Protein AF-A0A954K0A8-F1 (afdb_monomer)

Structure (mmCIF, N/CA/C/O backbone):
data_AF-A0A954K0A8-F1
#
_entry.id   AF-A0A954K0A8-F1
#
loop_
_atom_site.group_PDB
_atom_site.id
_atom_site.type_symbol
_atom_site.label_atom_id
_atom_site.label_alt_id
_atom_site.label_comp_id
_atom_site.label_asym_id
_atom_site.label_entity_id
_atom_site.label_seq_id
_atom_site.pdbx_PDB_ins_code
_atom_site.Cartn_x
_atom_site.Cartn_y
_atom_site.Cartn_z
_atom_site.occupancy
_atom_site.B_iso_or_equiv
_atom_site.auth_seq_id
_atom_site.auth_comp_id
_atom_site.auth_asym_id
_atom_site.auth_atom_id
_atom_site.pdbx_PDB_model_num
ATOM 1 N N . MET A 1 1 ? 41.346 -58.088 55.485 1.00 42.94 1 MET A N 1
ATOM 2 C CA . MET A 1 1 ? 42.625 -57.392 55.230 1.00 42.94 1 MET A CA 1
ATOM 3 C C . MET A 1 1 ? 42.471 -56.544 53.981 1.00 42.94 1 MET A C 1
ATOM 5 O O . MET A 1 1 ? 42.344 -57.070 52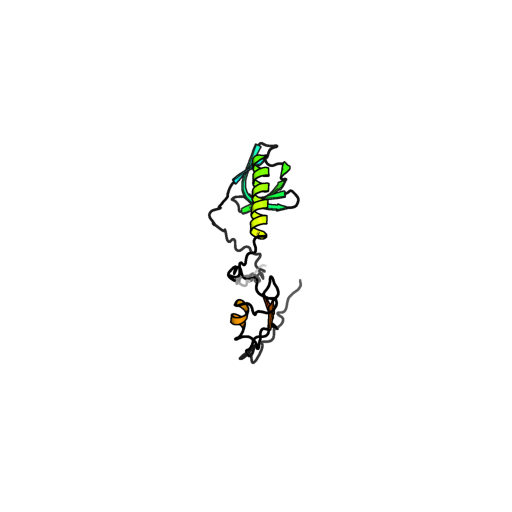.887 1.00 42.94 1 MET A O 1
ATOM 9 N N . THR A 1 2 ? 42.364 -55.242 54.200 1.00 41.59 2 THR A N 1
ATOM 10 C CA . THR A 1 2 ? 42.197 -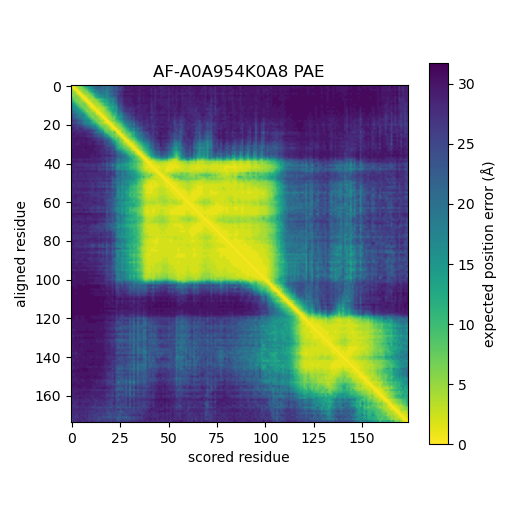54.151 53.236 1.00 41.59 2 THR A CA 1
ATOM 11 C C . THR A 1 2 ? 43.559 -53.548 52.873 1.00 41.59 2 THR A C 1
ATOM 13 O O . THR A 1 2 ? 44.434 -53.508 53.733 1.00 41.59 2 THR A O 1
ATOM 16 N N . LYS A 1 3 ? 43.719 -53.098 51.616 1.00 39.78 3 LYS A N 1
ATOM 17 C CA . LYS A 1 3 ? 44.686 -52.113 51.052 1.00 39.78 3 LYS A CA 1
ATOM 18 C C . LYS A 1 3 ? 44.440 -52.123 49.527 1.00 39.78 3 LYS A C 1
ATOM 20 O O . LYS A 1 3 ? 44.735 -53.120 48.888 1.00 39.78 3 LYS A O 1
ATOM 25 N N . SER A 1 4 ? 43.626 -51.243 48.940 1.00 43.53 4 SER A N 1
ATOM 26 C CA . SER A 1 4 ? 43.850 -49.822 48.609 1.00 43.53 4 SER A CA 1
ATOM 27 C C . SER A 1 4 ? 45.162 -49.551 47.867 1.00 43.53 4 SER A C 1
ATOM 29 O O . SER A 1 4 ? 46.213 -49.509 48.500 1.00 43.53 4 SER A O 1
ATOM 31 N N . ILE A 1 5 ? 45.071 -49.304 46.552 1.00 47.34 5 ILE A N 1
ATOM 32 C CA . ILE A 1 5 ? 45.948 -48.372 45.826 1.00 47.34 5 ILE A CA 1
ATOM 33 C C . ILE A 1 5 ? 45.067 -47.566 44.866 1.00 47.34 5 ILE A C 1
ATOM 35 O O . ILE A 1 5 ? 44.503 -48.091 43.909 1.00 47.34 5 ILE A O 1
ATOM 39 N N . ALA A 1 6 ? 44.943 -46.280 45.178 1.00 43.34 6 ALA A N 1
ATOM 40 C CA . ALA A 1 6 ? 44.318 -45.256 44.362 1.00 43.34 6 ALA A CA 1
ATOM 41 C C . ALA A 1 6 ? 45.138 -44.968 43.091 1.00 43.34 6 ALA A C 1
ATOM 43 O O 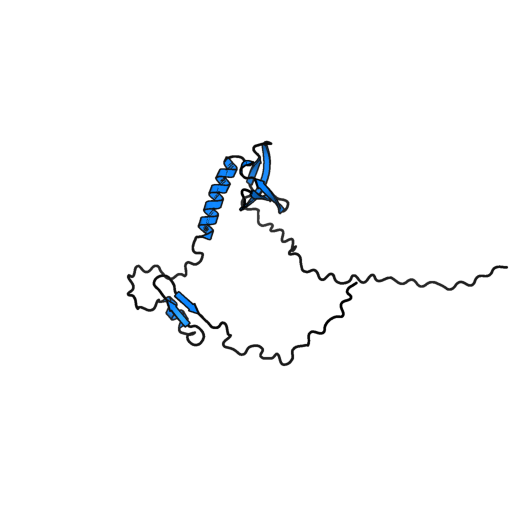. ALA A 1 6 ? 46.369 -44.981 43.126 1.00 43.34 6 ALA A O 1
ATOM 44 N N . ARG A 1 7 ? 44.461 -44.613 41.993 1.00 44.72 7 ARG A N 1
ATOM 45 C CA . ARG A 1 7 ? 45.058 -43.868 40.874 1.00 44.72 7 ARG A CA 1
ATOM 46 C C . ARG A 1 7 ? 44.190 -42.656 40.526 1.00 44.72 7 ARG A C 1
ATOM 48 O O . ARG A 1 7 ? 43.173 -42.759 39.857 1.00 44.72 7 ARG A O 1
ATOM 55 N N . THR A 1 8 ? 44.609 -41.545 41.118 1.00 40.03 8 THR A N 1
ATOM 56 C CA . THR A 1 8 ? 44.707 -40.166 40.622 1.00 40.03 8 THR A CA 1
ATOM 57 C C . THR A 1 8 ? 43.925 -39.763 39.362 1.00 40.03 8 THR A C 1
ATOM 59 O O . THR A 1 8 ? 44.276 -40.133 38.247 1.00 40.03 8 THR A O 1
ATOM 62 N N . LEU A 1 9 ? 42.918 -38.916 39.610 1.00 45.78 9 LEU A N 1
ATOM 63 C CA . LEU A 1 9 ? 42.596 -37.622 38.980 1.00 45.78 9 LEU A CA 1
ATOM 64 C C . LEU A 1 9 ? 43.276 -37.231 37.650 1.00 45.78 9 LEU A C 1
ATOM 66 O O . LEU A 1 9 ? 44.473 -36.960 37.622 1.00 45.78 9 LEU A O 1
ATOM 70 N N . LEU A 1 10 ? 42.441 -36.960 36.640 1.00 34.47 10 LEU A N 1
ATOM 71 C CA . LEU A 1 10 ? 42.465 -35.721 35.843 1.00 34.47 10 LEU A CA 1
ATOM 72 C C . LEU A 1 10 ? 41.079 -35.574 35.180 1.00 34.47 10 LEU A C 1
ATOM 74 O O . LEU A 1 10 ? 40.719 -36.335 34.292 1.00 34.47 10 LEU A O 1
ATOM 78 N N . LEU A 1 11 ? 40.151 -34.833 35.789 1.00 42.09 11 LEU A N 1
ATOM 79 C CA . LEU A 1 11 ? 39.733 -33.499 35.340 1.00 42.09 11 LEU A CA 1
ATOM 80 C C . LEU A 1 11 ? 39.989 -33.245 33.846 1.00 42.09 11 LEU A C 1
ATOM 82 O O . LEU A 1 11 ? 41.117 -32.974 33.461 1.00 42.09 11 LEU A O 1
ATOM 86 N N . THR A 1 12 ? 38.954 -33.293 33.013 1.00 37.28 12 THR A N 1
ATOM 87 C CA . THR A 1 12 ? 38.802 -32.420 31.832 1.00 37.28 12 THR A CA 1
ATOM 88 C C . THR A 1 12 ? 37.424 -32.687 31.235 1.00 37.28 12 THR A C 1
ATOM 90 O O . THR A 1 12 ? 37.120 -33.765 30.745 1.00 37.28 12 THR A O 1
ATOM 93 N N . PHE A 1 13 ? 36.477 -31.812 31.559 1.00 44.44 13 PHE A N 1
ATOM 94 C CA . PHE A 1 13 ? 36.033 -30.776 30.628 1.00 44.44 13 PHE A CA 1
ATOM 95 C C . PHE A 1 13 ? 35.282 -31.418 29.455 1.00 44.44 13 PHE A C 1
ATOM 97 O O . PHE A 1 13 ? 35.793 -31.542 28.345 1.00 44.44 13 PHE A O 1
ATOM 104 N N . VAL A 1 14 ? 34.041 -31.842 29.727 1.00 40.50 14 VAL A N 1
ATOM 105 C CA . VAL A 1 14 ? 33.043 -32.012 28.669 1.00 40.50 14 VAL A CA 1
ATOM 106 C C . VAL A 1 14 ? 32.829 -30.616 28.099 1.00 40.50 14 VAL A C 1
ATOM 108 O O . VAL A 1 14 ? 32.034 -29.830 28.612 1.00 40.50 14 VAL A O 1
ATOM 111 N N . ILE A 1 15 ? 33.616 -30.280 27.076 1.00 43.50 15 ILE A N 1
ATOM 112 C CA . ILE A 1 15 ? 33.293 -29.206 26.149 1.00 43.50 15 ILE A CA 1
ATOM 113 C C . ILE A 1 15 ? 32.037 -29.701 25.457 1.00 43.50 15 ILE A C 1
ATOM 115 O O . ILE A 1 15 ? 32.093 -30.457 24.490 1.00 43.50 15 ILE A O 1
ATOM 119 N N . LEU A 1 16 ? 30.894 -29.316 26.018 1.00 37.69 16 LEU A N 1
ATOM 120 C CA . LEU A 1 16 ? 29.640 -29.277 25.301 1.00 37.69 16 L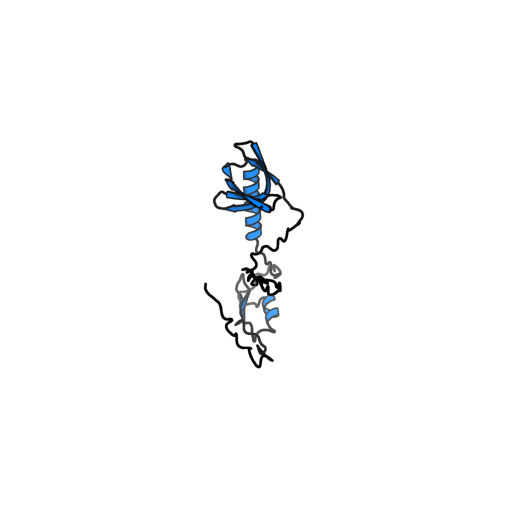EU A CA 1
ATOM 121 C C . LEU A 1 16 ? 29.866 -28.233 24.201 1.00 37.69 16 LEU A C 1
ATOM 123 O O . LEU A 1 16 ? 29.655 -27.038 24.405 1.00 37.69 16 LEU A O 1
ATOM 127 N N . SER A 1 17 ? 30.453 -28.663 23.081 1.00 37.56 17 SER A N 1
ATOM 128 C CA . SER A 1 17 ? 30.586 -27.825 21.904 1.00 37.56 17 SER A CA 1
ATOM 129 C C . SER A 1 17 ? 29.170 -27.590 21.412 1.00 37.56 17 SER A C 1
ATOM 131 O O . SER A 1 17 ? 28.520 -28.454 20.821 1.00 37.56 17 SER A O 1
ATOM 133 N N . VAL A 1 18 ? 28.680 -26.410 21.783 1.00 51.38 18 VAL A N 1
ATOM 134 C CA . VAL A 1 18 ? 27.490 -25.774 21.247 1.00 51.38 18 VAL A CA 1
ATOM 135 C C . VAL A 1 18 ? 27.579 -25.946 19.740 1.00 51.38 18 VAL A C 1
ATOM 137 O O . VAL A 1 18 ? 28.438 -25.352 19.086 1.00 51.38 18 VAL A O 1
ATOM 140 N N . GLN A 1 19 ? 26.764 -26.850 19.204 1.00 51.12 19 GLN A N 1
ATOM 141 C CA . GLN A 1 19 ? 26.600 -26.943 17.766 1.00 51.12 19 GLN A CA 1
ATOM 142 C C . GLN A 1 19 ? 26.121 -25.558 17.324 1.00 51.12 19 GLN A C 1
ATOM 144 O O . GLN A 1 19 ? 25.235 -25.005 17.987 1.00 51.12 19 GLN A O 1
ATOM 149 N N . PRO A 1 20 ? 26.713 -24.951 16.283 1.00 48.47 20 PRO A N 1
ATOM 150 C CA . PRO A 1 20 ? 26.215 -23.687 15.789 1.00 48.47 20 PRO A CA 1
ATOM 151 C C . PRO A 1 20 ? 24.780 -23.951 15.350 1.00 48.47 20 PRO A C 1
ATOM 153 O O . PRO A 1 20 ? 24.535 -24.683 14.392 1.00 48.47 20 PRO A O 1
ATOM 156 N N . PHE A 1 21 ? 23.826 -23.398 16.095 1.00 51.50 21 PHE A N 1
ATOM 157 C CA . PHE A 1 21 ? 22.483 -23.223 15.590 1.00 51.50 21 PHE A CA 1
ATOM 158 C C . PHE A 1 21 ? 22.656 -22.524 14.247 1.00 51.50 21 PHE A C 1
ATOM 160 O O . PHE A 1 21 ? 23.151 -21.397 14.188 1.00 51.50 21 PHE A O 1
ATOM 167 N N . THR A 1 22 ? 22.297 -23.193 13.157 1.00 44.12 22 THR A N 1
ATOM 168 C CA . THR A 1 22 ? 21.946 -22.471 11.945 1.00 44.12 22 THR A CA 1
ATOM 169 C C . THR A 1 22 ? 20.675 -21.719 12.293 1.00 44.12 22 THR A C 1
ATOM 171 O O . THR A 1 22 ? 19.565 -22.222 12.137 1.00 44.12 22 THR A O 1
ATOM 174 N N . ILE A 1 23 ? 20.862 -20.531 12.856 1.00 48.75 23 ILE A N 1
ATOM 175 C CA . ILE A 1 23 ? 19.869 -19.482 12.867 1.00 48.75 23 ILE A CA 1
ATOM 176 C C . ILE A 1 23 ? 19.648 -19.196 11.380 1.00 48.75 23 ILE A C 1
ATOM 178 O O . ILE A 1 23 ? 20.415 -18.480 10.741 1.00 48.75 23 ILE A O 1
ATOM 182 N N . ALA A 1 24 ? 18.601 -19.788 10.798 1.00 43.59 24 ALA A N 1
ATOM 183 C CA . ALA A 1 24 ? 17.794 -18.956 9.926 1.00 43.59 24 ALA A CA 1
ATOM 184 C C . ALA A 1 24 ? 17.481 -17.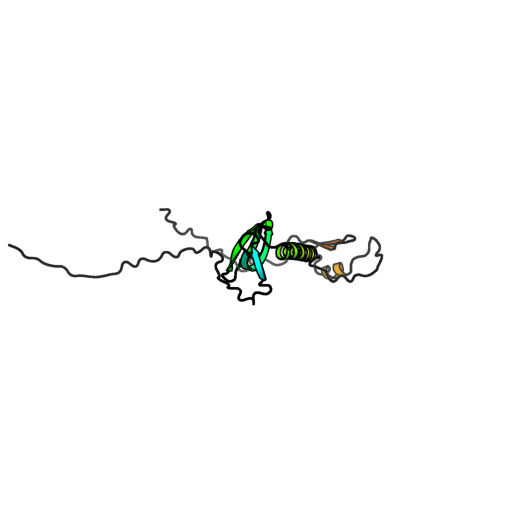757 10.811 1.00 43.59 24 ALA A C 1
ATOM 186 O O . ALA A 1 24 ? 16.893 -17.957 11.875 1.00 43.59 24 ALA A O 1
ATOM 187 N N . HIS A 1 25 ? 18.023 -16.582 10.487 1.00 34.91 25 HIS A N 1
ATOM 188 C CA . HIS A 1 25 ? 17.628 -15.384 11.204 1.00 34.91 25 HIS A CA 1
ATOM 189 C C . HIS A 1 25 ? 16.117 -15.331 11.028 1.00 34.91 25 HIS A C 1
ATOM 191 O O . HIS A 1 25 ? 15.620 -15.015 9.948 1.00 34.91 25 HIS A O 1
ATOM 197 N N . ASP A 1 26 ? 15.388 -15.714 12.080 1.00 51.47 26 ASP A N 1
ATOM 198 C CA . ASP A 1 26 ? 14.104 -15.099 12.309 1.00 51.47 26 ASP A CA 1
ATOM 199 C C . ASP A 1 26 ? 14.411 -13.610 12.211 1.00 51.47 26 ASP A C 1
ATOM 201 O O . ASP A 1 26 ? 15.456 -13.166 12.704 1.00 51.47 26 ASP A O 1
ATOM 205 N N . GLY A 1 27 ? 13.600 -12.863 11.477 1.00 44.19 27 GLY A N 1
ATOM 206 C CA . GLY A 1 27 ? 13.815 -11.438 11.241 1.00 44.19 27 GLY A CA 1
ATOM 207 C C . GLY A 1 27 ? 13.679 -10.601 12.516 1.00 44.19 27 GLY A C 1
ATOM 208 O O . GLY A 1 27 ? 13.147 -9.506 12.454 1.00 44.19 27 GLY A O 1
ATOM 209 N N . VAL A 1 28 ? 14.121 -11.113 13.662 1.00 47.84 28 VAL A N 1
ATOM 210 C CA . VAL A 1 28 ? 14.456 -10.416 14.892 1.00 47.84 28 VAL A CA 1
ATOM 211 C C . VAL A 1 28 ? 15.889 -9.903 14.742 1.00 47.84 28 VAL A C 1
ATOM 213 O O . VAL A 1 28 ? 16.791 -10.213 15.515 1.00 47.84 28 VAL A O 1
ATOM 216 N N . ASP A 1 29 ? 16.107 -9.063 13.737 1.00 45.38 29 ASP A N 1
ATOM 217 C CA . ASP A 1 29 ? 16.683 -7.808 14.167 1.00 45.38 29 ASP A CA 1
ATOM 218 C C . ASP A 1 29 ? 15.530 -7.122 14.897 1.00 45.38 29 ASP A C 1
ATOM 220 O O . ASP A 1 29 ? 14.561 -6.686 14.269 1.00 45.38 29 ASP A O 1
ATOM 224 N N . ASP A 1 30 ? 15.617 -7.042 16.225 1.00 47.81 30 ASP A N 1
ATOM 225 C CA . ASP A 1 30 ? 14.934 -6.004 16.988 1.00 47.81 30 ASP A CA 1
ATOM 226 C C . ASP A 1 30 ? 15.524 -4.655 16.535 1.00 47.81 30 ASP A C 1
ATOM 228 O O . ASP A 1 30 ? 16.174 -3.926 17.286 1.00 47.81 30 ASP A O 1
ATOM 232 N N . HIS A 1 31 ? 15.295 -4.288 15.270 1.00 52.12 31 HIS A N 1
ATOM 233 C CA . HIS A 1 31 ? 15.181 -2.901 14.881 1.00 52.12 31 HIS A CA 1
ATOM 234 C C . HIS A 1 31 ? 13.927 -2.429 15.607 1.00 52.12 31 HIS A C 1
ATOM 236 O O . HIS A 1 31 ? 12.835 -2.350 15.042 1.00 52.12 31 HIS A O 1
ATOM 242 N N . PHE A 1 32 ? 14.084 -2.121 16.898 1.00 43.00 32 PHE A N 1
ATOM 243 C CA . PHE A 1 32 ? 13.282 -1.101 17.533 1.00 43.00 32 PHE A CA 1
ATOM 244 C C . PHE A 1 32 ? 13.458 0.114 16.642 1.00 43.00 32 PHE A C 1
ATOM 246 O O . PHE A 1 32 ? 14.413 0.880 16.761 1.00 43.00 32 PHE A O 1
ATOM 253 N N . HIS A 1 33 ? 12.536 0.268 15.699 1.00 46.53 33 HIS A N 1
ATOM 254 C CA . HIS A 1 33 ? 12.284 1.541 15.090 1.00 46.53 33 HIS A CA 1
ATOM 255 C C . HIS A 1 33 ? 11.796 2.424 16.236 1.00 46.53 33 HIS A C 1
ATOM 257 O O . HIS A 1 33 ? 10.601 2.627 16.422 1.00 46.53 33 HIS A O 1
ATOM 263 N N . THR A 1 34 ? 12.731 3.024 16.969 1.00 43.03 34 THR A N 1
ATOM 264 C CA . THR A 1 34 ? 12.548 4.331 17.592 1.00 43.03 34 THR A CA 1
ATOM 265 C C . THR A 1 34 ? 12.461 5.383 16.485 1.00 43.03 34 THR A C 1
ATOM 267 O O . THR A 1 34 ? 13.044 6.460 16.553 1.00 43.03 34 THR A O 1
ATOM 270 N N . SER A 1 35 ? 11.690 5.100 15.429 1.00 46.72 35 SER A N 1
ATOM 271 C CA . SER A 1 35 ? 10.997 6.168 14.747 1.00 46.72 35 SER A CA 1
ATOM 272 C C . SER A 1 35 ? 10.165 6.833 15.841 1.00 46.72 35 SER A C 1
ATOM 274 O O . SER A 1 35 ? 9.440 6.117 16.540 1.00 46.72 35 SER A O 1
ATOM 276 N N . PRO A 1 36 ? 10.275 8.157 16.057 1.00 47.97 36 PRO A N 1
ATOM 277 C CA . PRO A 1 36 ? 9.301 8.838 16.894 1.00 47.97 36 PRO A CA 1
ATOM 278 C C . PRO A 1 36 ? 7.949 8.406 16.346 1.00 47.97 36 PRO A C 1
ATOM 280 O O . PRO A 1 36 ? 7.740 8.509 15.135 1.00 47.97 36 PRO A O 1
ATOM 283 N N . VAL A 1 37 ? 7.133 7.771 17.191 1.00 54.28 37 VAL A N 1
ATOM 284 C CA . VAL A 1 37 ? 5.913 7.081 16.777 1.00 54.28 37 VAL A CA 1
ATOM 285 C C . VAL A 1 37 ? 4.940 8.151 16.296 1.00 54.28 37 VAL A C 1
ATOM 287 O O . VAL A 1 37 ? 4.101 8.661 17.034 1.00 54.28 37 VAL A O 1
ATOM 290 N N . ALA A 1 38 ? 5.131 8.596 15.060 1.00 57.53 38 ALA A N 1
ATOM 291 C CA . ALA A 1 38 ? 4.286 9.572 14.430 1.00 57.53 38 ALA A CA 1
ATOM 292 C C . ALA A 1 38 ? 2.925 8.889 14.330 1.00 57.53 38 ALA A C 1
ATOM 294 O O . ALA A 1 38 ? 2.804 7.826 13.714 1.00 57.53 38 ALA A O 1
ATOM 295 N N . ASN A 1 39 ? 1.919 9.503 14.954 1.00 74.38 39 ASN A N 1
ATOM 296 C CA . ASN A 1 39 ? 0.525 9.054 14.984 1.00 74.38 39 ASN A CA 1
ATOM 297 C C . ASN A 1 39 ? 0.174 7.993 16.054 1.00 74.38 39 ASN A C 1
ATOM 299 O O . ASN A 1 39 ? -0.646 7.108 15.793 1.00 74.38 39 ASN A O 1
ATOM 303 N N . VAL A 1 40 ? 0.742 8.064 17.267 1.00 85.94 40 VAL A N 1
ATOM 304 C CA . VAL A 1 40 ? 0.121 7.402 18.439 1.00 85.94 40 VAL A CA 1
ATOM 305 C C . VAL A 1 40 ? -1.236 8.049 18.726 1.00 85.94 40 VAL A C 1
ATOM 307 O O . VAL A 1 40 ? -1.348 9.272 18.791 1.00 85.94 40 VAL A O 1
ATOM 310 N N . ARG A 1 41 ? -2.267 7.218 18.894 1.00 91.06 41 ARG A N 1
ATOM 311 C CA . ARG A 1 41 ? -3.638 7.600 19.251 1.00 91.06 41 ARG A CA 1
ATOM 312 C C . ARG A 1 41 ? -4.093 6.797 20.469 1.00 91.06 41 ARG A C 1
ATOM 314 O O . ARG A 1 41 ? -3.705 5.643 20.644 1.00 91.06 41 ARG A O 1
ATOM 321 N N . THR A 1 42 ? -4.987 7.392 21.250 1.00 94.12 42 THR A N 1
ATOM 322 C CA . THR A 1 42 ? -5.799 6.681 22.240 1.00 94.12 42 THR A CA 1
ATOM 323 C C . THR A 1 42 ? -7.092 6.197 21.591 1.00 94.12 42 THR A C 1
ATOM 325 O O . THR A 1 42 ? -7.869 7.001 21.085 1.00 94.12 42 THR A O 1
ATOM 328 N N . TRP A 1 43 ? -7.302 4.887 21.605 1.00 93.88 43 TRP A N 1
ATOM 329 C CA . TRP A 1 43 ? -8.464 4.186 21.068 1.00 93.88 43 TRP A CA 1
ATOM 330 C C . TRP A 1 43 ? -9.393 3.797 22.212 1.00 93.88 43 TRP A C 1
ATOM 332 O O . TRP A 1 43 ? -8.916 3.273 23.218 1.00 93.88 43 TRP A O 1
ATOM 342 N N . THR A 1 44 ? -10.698 3.996 22.072 1.00 95.38 44 THR A N 1
ATOM 343 C CA . THR A 1 44 ? -11.670 3.712 23.137 1.00 95.38 44 THR A CA 1
ATOM 344 C C . THR A 1 44 ? -12.520 2.494 22.801 1.00 95.38 44 THR A C 1
ATOM 346 O O . THR A 1 44 ? -13.125 2.427 21.734 1.00 95.38 44 THR A O 1
ATOM 349 N N . ILE A 1 45 ? -12.602 1.539 23.731 1.00 94.75 45 ILE A N 1
ATOM 350 C CA . ILE A 1 45 ? -13.484 0.373 23.634 1.00 94.75 45 ILE A CA 1
ATOM 351 C C . ILE A 1 45 ? -14.859 0.724 24.210 1.00 94.75 45 ILE A C 1
ATOM 353 O O . ILE A 1 45 ? -14.984 0.972 25.407 1.00 94.75 45 ILE A O 1
ATOM 357 N N . THR A 1 46 ? -15.900 0.701 23.381 1.00 89.12 46 THR A N 1
ATOM 358 C CA . THR A 1 46 ? -17.255 1.170 23.721 1.00 89.12 46 THR A CA 1
ATOM 359 C C . THR A 1 46 ? -17.899 0.389 24.868 1.00 89.12 46 THR A C 1
ATOM 361 O O . THR A 1 46 ? -18.582 0.969 25.704 1.00 89.12 46 THR A O 1
ATOM 364 N N . GLU A 1 47 ? -17.667 -0.925 24.938 1.00 84.12 47 GLU A N 1
ATOM 365 C CA . GLU A 1 47 ? -18.299 -1.797 25.942 1.00 84.12 47 GLU A CA 1
ATOM 366 C C . GLU A 1 47 ? -17.754 -1.583 27.357 1.00 84.12 47 GLU A C 1
ATOM 368 O O . GLU A 1 47 ? -18.500 -1.676 28.327 1.00 84.12 47 GLU A O 1
ATOM 373 N N . SER A 1 48 ? -16.448 -1.340 27.486 1.00 87.69 48 SER A N 1
ATOM 374 C CA . SER A 1 48 ? -15.774 -1.262 28.787 1.00 87.69 48 SER A CA 1
ATOM 375 C C . SER A 1 48 ? -15.301 0.142 29.153 1.00 87.69 48 SER A C 1
ATOM 377 O O . SER A 1 48 ? -14.864 0.354 30.281 1.00 87.69 48 SER A O 1
ATOM 379 N N . GLY A 1 49 ? -15.304 1.082 28.205 1.00 86.62 49 GLY A N 1
ATOM 380 C CA . GLY A 1 49 ? -14.640 2.380 28.335 1.00 86.62 49 GLY A CA 1
ATOM 381 C C . GLY A 1 49 ? -13.110 2.289 28.400 1.00 86.62 49 GLY A C 1
ATOM 382 O O . GLY A 1 49 ? -12.446 3.311 28.561 1.00 86.62 49 GLY A O 1
ATOM 383 N N . ALA A 1 50 ? -12.533 1.086 28.284 1.00 90.56 50 ALA A N 1
ATOM 384 C CA . ALA A 1 50 ? -11.091 0.896 28.336 1.00 90.56 50 ALA A CA 1
ATOM 385 C C . ALA A 1 50 ? -10.416 1.579 27.146 1.00 90.56 50 ALA A C 1
ATOM 387 O O . ALA A 1 50 ? -10.949 1.589 26.034 1.00 90.56 50 ALA A O 1
ATOM 388 N N . THR A 1 51 ? -9.216 2.101 27.373 1.00 92.75 51 THR A N 1
ATOM 389 C CA . THR A 1 51 ? -8.419 2.739 26.333 1.00 92.75 51 THR A CA 1
ATOM 390 C C . THR A 1 51 ? -7.235 1.873 25.926 1.00 92.75 51 THR A C 1
ATOM 392 O O . THR A 1 51 ? -6.689 1.102 26.715 1.00 92.75 51 THR A O 1
ATOM 395 N N . ILE A 1 52 ? -6.851 1.980 24.660 1.00 92.06 52 ILE A N 1
ATOM 396 C CA . ILE A 1 52 ? -5.648 1.368 24.102 1.00 92.06 52 ILE A CA 1
ATOM 397 C C . ILE A 1 52 ? -4.832 2.502 23.507 1.00 92.06 52 ILE A C 1
ATOM 399 O O . ILE A 1 52 ? -5.351 3.265 22.703 1.00 92.06 52 ILE A O 1
ATOM 403 N N . GLU A 1 53 ? -3.569 2.625 23.882 1.00 93.75 53 GLU A N 1
ATOM 404 C CA . GLU A 1 53 ? -2.655 3.576 23.256 1.00 93.75 53 GLU A CA 1
ATOM 405 C C . GLU A 1 53 ? -1.840 2.860 22.176 1.00 93.75 53 GLU A C 1
ATOM 407 O O . GLU A 1 53 ? -1.265 1.795 22.421 1.00 93.75 53 GLU A O 1
ATOM 412 N N . GLY A 1 54 ? -1.826 3.408 20.962 1.00 92.81 54 GLY A N 1
ATOM 413 C CA . GLY A 1 54 ? -1.076 2.819 19.860 1.00 92.81 54 GLY A CA 1
ATOM 414 C C . GLY A 1 54 ? -1.378 3.424 18.496 1.00 92.81 54 GLY A C 1
ATOM 415 O O . GLY A 1 54 ? -2.165 4.361 18.354 1.00 92.81 54 GLY A O 1
ATOM 416 N N . THR A 1 55 ? -0.765 2.857 17.467 1.00 93.69 55 THR A N 1
ATOM 417 C CA . THR A 1 55 ? -0.850 3.342 16.086 1.00 93.69 55 THR A CA 1
ATOM 418 C C . THR A 1 55 ? -1.628 2.367 15.209 1.00 93.69 55 THR A C 1
ATOM 420 O O . THR A 1 55 ? -1.486 1.149 15.324 1.00 93.69 55 THR A O 1
ATOM 423 N N . PHE A 1 56 ? -2.447 2.906 14.305 1.00 93.69 56 PHE A N 1
ATOM 424 C CA . PHE A 1 56 ? -3.150 2.117 13.296 1.00 93.69 56 PHE A CA 1
ATOM 425 C C . PHE A 1 56 ? -2.159 1.487 12.313 1.00 93.69 56 PHE A C 1
ATOM 427 O O . PHE A 1 56 ? -1.344 2.190 11.720 1.00 93.69 56 PHE A O 1
ATOM 434 N N . VAL A 1 57 ? -2.261 0.173 12.114 1.00 93.88 57 VAL A N 1
ATOM 435 C CA . VAL A 1 57 ? -1.442 -0.567 11.144 1.00 93.88 57 VAL A CA 1
ATOM 436 C C . VAL A 1 57 ? -2.251 -0.870 9.888 1.00 93.88 57 VAL A C 1
ATOM 438 O O . VAL A 1 57 ? -1.841 -0.537 8.781 1.00 93.88 57 VAL A O 1
ATOM 441 N N . THR A 1 58 ? -3.398 -1.530 10.050 1.00 94.06 58 THR A N 1
ATOM 442 C CA . THR A 1 58 ? -4.265 -1.938 8.939 1.00 94.06 58 THR A CA 1
ATOM 443 C C . THR A 1 58 ? -5.655 -2.329 9.438 1.00 94.06 58 THR A C 1
ATOM 445 O O . THR A 1 58 ? -5.837 -2.652 10.616 1.00 94.06 58 THR A O 1
ATOM 448 N N . MET A 1 59 ? -6.630 -2.363 8.531 1.00 94.06 59 MET A N 1
ATOM 449 C CA . MET A 1 59 ? -7.944 -2.952 8.758 1.00 94.06 59 MET A CA 1
ATOM 450 C C . MET A 1 59 ? -8.186 -4.055 7.728 1.00 94.06 59 MET A C 1
ATOM 452 O O . MET A 1 59 ? -8.193 -3.803 6.525 1.00 94.06 59 MET A O 1
ATOM 456 N N . LYS A 1 60 ? -8.424 -5.277 8.205 1.00 91.50 60 LYS A N 1
ATOM 457 C CA . LYS A 1 60 ? -8.777 -6.426 7.366 1.00 91.50 60 LYS A CA 1
ATOM 458 C C . LYS A 1 60 ? -9.767 -7.309 8.112 1.00 91.50 60 LYS A C 1
ATOM 460 O O . LYS A 1 60 ? -9.685 -7.420 9.331 1.00 91.50 60 LYS A O 1
ATOM 465 N N . ASP A 1 61 ? -10.720 -7.902 7.400 1.00 92.94 61 ASP A N 1
ATOM 466 C CA . ASP A 1 61 ? -11.703 -8.830 7.977 1.00 92.94 61 ASP A CA 1
ATOM 467 C C . ASP A 1 61 ? -12.456 -8.230 9.185 1.00 92.94 61 ASP A C 1
ATOM 469 O O . ASP A 1 61 ? -12.689 -8.896 10.193 1.00 92.94 61 ASP A O 1
ATOM 473 N N . ARG A 1 62 ? -12.795 -6.930 9.103 1.00 94.38 62 ARG A N 1
ATOM 474 C CA . ARG A 1 62 ? -13.422 -6.124 10.177 1.00 94.38 62 ARG A CA 1
ATOM 475 C C . ARG A 1 62 ? -12.596 -6.003 11.469 1.00 94.38 62 ARG A C 1
ATOM 477 O O . ARG A 1 62 ? -13.109 -5.554 12.496 1.00 94.38 62 ARG A O 1
ATOM 484 N N . ARG A 1 63 ? -11.314 -6.370 11.426 1.00 96.06 63 ARG A N 1
ATOM 485 C CA . ARG A 1 63 ? -10.363 -6.240 12.532 1.00 96.06 63 ARG A CA 1
ATOM 486 C C . ARG A 1 63 ? -9.353 -5.141 12.240 1.00 96.06 63 ARG A C 1
ATOM 488 O O . ARG A 1 63 ? -8.632 -5.170 11.242 1.00 96.06 63 ARG A O 1
ATOM 495 N N . VAL A 1 64 ? -9.295 -4.192 13.156 1.00 96.44 64 VAL A N 1
ATOM 496 C CA . VAL A 1 64 ? -8.327 -3.106 13.211 1.00 96.44 64 VAL A CA 1
ATOM 497 C C . VAL A 1 64 ? -7.102 -3.620 13.952 1.00 96.44 64 VAL A C 1
ATOM 499 O O . VAL A 1 64 ? -7.208 -4.078 15.087 1.00 96.44 64 VAL A O 1
ATOM 502 N N . HIS A 1 65 ? -5.945 -3.570 13.309 1.00 95.94 65 HIS A N 1
ATOM 503 C CA . HIS A 1 65 ? -4.675 -3.951 13.913 1.00 95.94 65 HIS A CA 1
ATOM 504 C C . HIS A 1 65 ? -4.002 -2.696 14.463 1.00 95.94 65 HIS A C 1
ATOM 506 O O . HIS A 1 65 ? -3.668 -1.787 13.700 1.00 95.94 65 HIS A O 1
ATOM 512 N N . ILE A 1 66 ? -3.823 -2.649 15.782 1.00 94.94 66 ILE A N 1
ATOM 513 C CA . ILE A 1 66 ? -3.230 -1.517 16.497 1.00 94.94 66 ILE A CA 1
ATOM 514 C C . ILE A 1 66 ? -1.885 -1.964 17.055 1.00 94.94 66 ILE A C 1
ATOM 516 O O . ILE A 1 66 ? -1.831 -2.924 17.820 1.00 94.94 66 ILE A O 1
ATOM 520 N N . ARG A 1 67 ? -0.802 -1.281 16.682 1.00 94.56 67 ARG A N 1
ATOM 521 C CA . ARG A 1 67 ? 0.518 -1.495 17.281 1.00 94.56 67 ARG A CA 1
ATOM 522 C C . ARG A 1 67 ? 0.621 -0.675 18.558 1.00 94.56 67 ARG A C 1
ATOM 524 O O . ARG A 1 67 ? 0.528 0.549 18.497 1.00 94.56 67 ARG A O 1
ATOM 531 N N . GLN A 1 68 ? 0.774 -1.345 19.689 1.00 91.56 68 GLN A N 1
ATOM 532 C CA . GLN A 1 68 ? 0.946 -0.714 20.992 1.00 91.56 68 GLN A CA 1
ATOM 533 C C . GLN A 1 68 ? 2.397 -0.240 21.184 1.00 91.56 68 GLN A C 1
ATOM 535 O O . GLN A 1 68 ? 3.275 -0.514 20.363 1.00 91.56 68 GLN A O 1
ATOM 540 N N . THR A 1 69 ? 2.651 0.505 22.261 1.00 85.00 69 THR A N 1
ATOM 541 C CA . THR A 1 69 ? 3.975 1.064 22.592 1.00 85.00 69 THR A CA 1
ATOM 542 C C . THR A 1 69 ? 5.023 0.004 22.937 1.00 85.00 69 THR A C 1
ATOM 544 O O . THR A 1 69 ? 6.213 0.254 22.778 1.00 85.00 69 THR A O 1
ATOM 547 N N . ASP A 1 70 ? 4.589 -1.186 23.350 1.00 85.88 70 ASP A N 1
ATOM 548 C CA . ASP A 1 70 ? 5.426 -2.372 23.564 1.00 85.88 70 ASP A CA 1
ATOM 549 C C . ASP A 1 70 ? 5.791 -3.108 22.257 1.00 85.88 70 ASP A C 1
ATOM 551 O O . ASP A 1 70 ? 6.496 -4.113 22.286 1.00 85.88 70 ASP A O 1
ATOM 555 N N . GLY A 1 71 ? 5.314 -2.619 21.107 1.00 83.75 71 GLY A N 1
ATOM 556 C CA . GLY A 1 71 ? 5.535 -3.216 19.791 1.00 83.75 71 GLY A CA 1
ATOM 557 C C . GLY A 1 71 ? 4.540 -4.320 19.424 1.00 83.75 71 GLY A C 1
ATOM 558 O O . GLY A 1 71 ? 4.479 -4.709 18.253 1.00 83.75 71 GLY A O 1
ATOM 559 N N . LEU A 1 72 ? 3.709 -4.786 20.362 1.00 88.56 72 LEU A N 1
ATOM 560 C CA . LEU A 1 72 ? 2.715 -5.819 20.095 1.00 88.56 72 LEU A CA 1
ATOM 561 C C . LEU A 1 72 ? 1.599 -5.278 19.201 1.00 88.56 72 LEU A C 1
ATOM 563 O O . LEU A 1 72 ? 1.111 -4.157 19.358 1.00 88.56 72 LEU A O 1
ATOM 567 N N . ILE A 1 73 ? 1.161 -6.102 18.249 1.00 92.25 73 ILE A N 1
ATOM 568 C CA . ILE A 1 73 ? 0.014 -5.792 17.397 1.00 92.25 73 ILE A CA 1
ATOM 569 C C . ILE A 1 73 ? -1.222 -6.455 17.988 1.00 92.25 73 ILE A C 1
ATOM 571 O O . ILE A 1 73 ? -1.340 -7.681 18.018 1.00 92.25 73 ILE A O 1
ATOM 575 N N . ARG A 1 74 ? -2.179 -5.632 18.409 1.00 93.12 74 ARG A N 1
ATOM 576 C CA . ARG A 1 74 ? -3.449 -6.076 18.967 1.00 93.12 74 ARG A CA 1
ATOM 577 C C . ARG A 1 74 ? -4.574 -5.937 17.937 1.00 93.12 74 ARG A C 1
ATOM 579 O O . ARG A 1 74 ? -4.869 -4.817 17.513 1.00 93.12 74 ARG A O 1
ATOM 586 N N . PRO A 1 75 ? -5.236 -7.038 17.541 1.00 95.19 75 PRO A N 1
ATOM 587 C CA . PRO A 1 75 ? -6.431 -6.972 16.713 1.00 95.19 75 PRO A CA 1
ATOM 588 C C . PRO A 1 75 ? -7.659 -6.609 17.561 1.00 95.19 75 PRO A C 1
ATOM 590 O O . PRO A 1 75 ? -7.932 -7.231 18.589 1.00 95.19 75 PRO A O 1
ATOM 593 N N .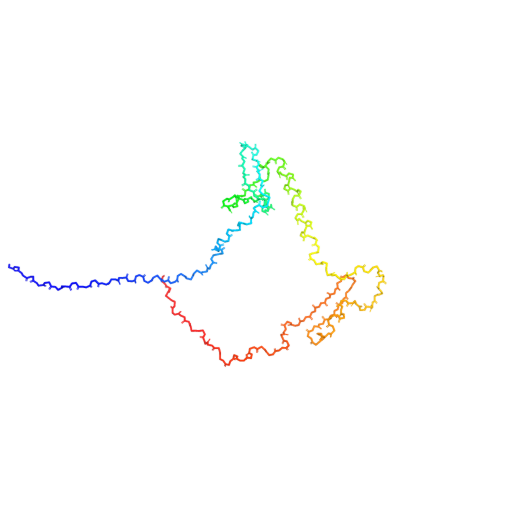 VAL A 1 76 ? -8.433 -5.628 17.105 1.00 94.81 76 VAL A N 1
ATOM 594 C CA . VAL A 1 76 ? -9.688 -5.181 17.725 1.00 94.81 76 VAL A CA 1
ATOM 595 C C . VAL A 1 76 ? -10.786 -5.171 16.666 1.00 94.81 76 VAL A C 1
ATOM 597 O O . VAL A 1 76 ? -10.576 -4.709 15.550 1.00 94.81 76 VAL A O 1
ATOM 600 N N . THR A 1 77 ? -11.966 -5.702 16.987 1.00 96.25 77 THR A N 1
ATOM 601 C CA . THR A 1 77 ? -13.110 -5.643 16.057 1.00 96.25 77 THR A CA 1
ATOM 602 C C . THR A 1 77 ? -13.604 -4.203 15.963 1.00 96.25 77 THR A C 1
ATOM 604 O O . THR A 1 77 ? -13.805 -3.579 17.003 1.00 96.25 77 THR A O 1
ATOM 607 N N . ILE A 1 78 ? -13.806 -3.683 14.748 1.00 95.12 78 ILE A N 1
ATOM 608 C CA . ILE A 1 78 ? -14.127 -2.262 14.529 1.00 95.12 78 ILE A CA 1
ATOM 609 C C . ILE A 1 78 ? -15.384 -1.798 15.282 1.00 95.12 78 ILE A C 1
ATOM 611 O O . ILE A 1 78 ? -15.377 -0.714 15.852 1.00 95.12 78 ILE A O 1
ATOM 615 N N . ASP A 1 79 ? -16.406 -2.652 15.395 1.00 95.12 79 ASP A N 1
ATOM 616 C CA . ASP A 1 79 ? -17.673 -2.330 16.077 1.00 95.12 79 ASP A CA 1
ATOM 617 C C . ASP A 1 79 ? -17.514 -2.094 17.584 1.00 95.12 79 ASP A C 1
ATOM 619 O O . ASP A 1 79 ? -18.377 -1.498 18.224 1.00 95.12 79 ASP A O 1
ATOM 623 N N . ARG A 1 80 ? -16.408 -2.574 18.167 1.00 94.62 80 ARG A N 1
ATOM 624 C CA . ARG A 1 80 ? -16.105 -2.405 19.592 1.00 94.62 80 ARG A CA 1
ATOM 625 C C . ARG A 1 80 ? -15.385 -1.096 19.884 1.00 94.62 80 ARG A C 1
ATOM 627 O O . ARG A 1 80 ? -15.197 -0.784 21.055 1.00 94.62 80 ARG A O 1
ATOM 634 N N . LEU A 1 81 ? -14.953 -0.366 18.857 1.00 95.50 81 LEU A N 1
ATOM 635 C CA . LEU A 1 81 ? -14.324 0.942 19.004 1.00 95.50 81 LEU A CA 1
ATOM 636 C C . LEU A 1 81 ? -15.380 2.046 19.066 1.00 95.50 81 LEU A C 1
ATOM 638 O O . LEU A 1 81 ? -16.469 1.901 18.508 1.00 95.50 81 LEU A O 1
ATOM 642 N N . ALA A 1 82 ? -15.049 3.160 19.713 1.00 96.00 82 ALA A N 1
ATOM 643 C CA . ALA A 1 82 ? -15.907 4.337 19.746 1.00 96.00 82 ALA A CA 1
ATOM 644 C C . ALA A 1 82 ? -16.187 4.860 18.326 1.00 96.00 82 ALA A C 1
ATOM 646 O O . ALA A 1 82 ? -15.332 4.779 17.443 1.00 96.00 82 ALA A O 1
ATOM 647 N N . GLU A 1 83 ? -17.360 5.461 18.101 1.00 95.50 83 GLU A N 1
ATOM 648 C CA . GLU A 1 83 ? -17.733 5.981 16.774 1.00 95.50 83 GLU A CA 1
ATOM 649 C C . GLU A 1 83 ? -16.708 6.973 16.204 1.00 95.50 83 GLU A C 1
ATOM 651 O O . GLU A 1 83 ? -16.473 7.001 14.997 1.00 95.50 83 GLU A O 1
ATOM 656 N N . SER A 1 84 ? -16.076 7.779 17.061 1.00 94.75 84 SER A N 1
ATOM 657 C CA . SER A 1 84 ? -15.009 8.699 16.658 1.00 94.75 84 SER A CA 1
ATOM 658 C C . SER A 1 84 ? -13.807 7.969 16.063 1.00 94.75 84 SER A C 1
ATOM 660 O O . SER A 1 84 ? -13.230 8.436 15.083 1.00 94.75 84 SER A O 1
ATOM 662 N N . ASP A 1 85 ? -13.443 6.820 16.633 1.00 95.44 85 ASP A N 1
ATOM 663 C CA . ASP A 1 85 ? -12.330 6.004 16.157 1.00 95.44 85 ASP A CA 1
ATOM 664 C C . ASP A 1 85 ? -12.700 5.270 14.868 1.00 95.44 85 ASP A C 1
ATOM 666 O O . ASP A 1 85 ? -11.893 5.223 13.943 1.00 95.44 85 ASP A O 1
ATOM 670 N N . GLN A 1 86 ? -13.935 4.769 14.762 1.00 96.00 86 GLN A N 1
ATOM 671 C CA . GLN A 1 86 ? -14.435 4.147 13.533 1.00 96.00 86 GLN A CA 1
ATOM 672 C C . GLN A 1 86 ? -14.403 5.129 12.351 1.00 96.00 86 GLN A C 1
ATOM 674 O O . GLN A 1 86 ? -13.857 4.808 11.297 1.00 96.00 86 GLN A O 1
ATOM 679 N N . ARG A 1 87 ? -14.896 6.363 12.541 1.00 95.88 87 ARG A N 1
ATOM 680 C CA . ARG A 1 87 ? -14.864 7.408 11.499 1.00 95.88 87 ARG A CA 1
ATOM 681 C C . ARG A 1 87 ? -13.440 7.766 11.085 1.00 95.88 87 ARG A C 1
ATOM 683 O O . ARG A 1 87 ? -13.176 7.936 9.896 1.00 95.88 87 ARG A O 1
ATOM 690 N N . TRP A 1 88 ? -12.527 7.849 12.052 1.00 95.06 88 TRP A N 1
ATOM 691 C CA . TRP A 1 88 ? -11.117 8.102 11.770 1.00 95.06 88 TRP A CA 1
ATOM 692 C C . TRP A 1 88 ? -10.495 6.969 10.941 1.00 95.06 88 TRP A C 1
ATOM 694 O O . TRP A 1 88 ? -9.763 7.239 9.993 1.00 95.06 88 TRP A O 1
ATOM 704 N N . ILE A 1 89 ? -10.809 5.703 11.250 1.00 95.25 89 ILE A N 1
ATOM 705 C CA . ILE A 1 89 ? -10.326 4.544 10.480 1.00 95.25 89 ILE A CA 1
ATOM 706 C C . ILE A 1 89 ? -10.844 4.588 9.044 1.00 95.25 89 ILE A C 1
ATOM 708 O O . ILE A 1 89 ? -10.075 4.325 8.118 1.00 95.25 89 ILE A O 1
ATOM 712 N N . ASP A 1 90 ? -12.114 4.933 8.840 1.00 95.00 90 ASP A N 1
ATOM 713 C CA . ASP A 1 90 ? -12.697 5.047 7.502 1.00 95.00 90 ASP A CA 1
ATOM 714 C C . ASP A 1 90 ? -12.002 6.129 6.672 1.00 95.00 90 ASP A C 1
ATOM 716 O O . ASP A 1 90 ? -11.634 5.897 5.519 1.00 95.00 90 ASP A O 1
ATOM 720 N N . GLU A 1 91 ? -11.796 7.310 7.257 1.00 94.12 91 GLU A N 1
ATOM 721 C CA . GLU A 1 91 ? -11.062 8.402 6.620 1.00 94.12 91 GLU A CA 1
ATOM 722 C C . GLU A 1 91 ? -9.629 7.982 6.285 1.00 94.12 91 GLU A C 1
ATOM 724 O O . GLU A 1 91 ? -9.205 8.083 5.131 1.00 94.12 91 GLU A O 1
ATOM 729 N N . ARG A 1 92 ? -8.919 7.404 7.257 1.00 93.44 92 ARG A N 1
ATOM 730 C CA . ARG A 1 92 ? -7.537 6.963 7.079 1.00 93.44 92 ARG A CA 1
ATOM 731 C C . ARG A 1 92 ? -7.408 5.863 6.030 1.00 93.44 92 ARG A C 1
ATOM 733 O O . ARG A 1 92 ? -6.459 5.860 5.252 1.00 93.44 92 ARG A O 1
ATOM 740 N N . THR A 1 93 ? -8.358 4.934 5.977 1.00 93.12 93 THR A N 1
ATOM 741 C CA . THR A 1 93 ? -8.370 3.854 4.981 1.00 93.12 93 THR A CA 1
ATOM 742 C C . THR A 1 93 ? -8.582 4.413 3.576 1.00 93.12 93 THR A C 1
ATOM 744 O O . THR A 1 93 ? -7.902 3.982 2.646 1.00 93.12 93 THR A O 1
ATOM 747 N N . ARG A 1 94 ? -9.468 5.408 3.411 1.00 93.06 94 ARG A N 1
ATOM 748 C CA . ARG A 1 94 ? -9.651 6.104 2.126 1.00 93.06 94 ARG A CA 1
ATOM 749 C C . ARG A 1 94 ? -8.398 6.861 1.707 1.00 93.06 94 ARG A C 1
ATOM 751 O O . ARG A 1 94 ? -8.025 6.791 0.543 1.00 93.06 94 ARG A O 1
ATOM 758 N N . GLU A 1 95 ? -7.743 7.545 2.638 1.00 90.06 95 GLU A N 1
ATOM 759 C CA . GLU A 1 95 ? -6.492 8.257 2.377 1.00 90.06 95 GLU A CA 1
ATOM 760 C C . GLU A 1 95 ? -5.386 7.294 1.925 1.00 90.06 95 GLU A C 1
ATOM 762 O O . GLU A 1 95 ? -4.762 7.510 0.890 1.00 90.06 95 GLU A O 1
ATOM 767 N N . ILE A 1 96 ? -5.189 6.185 2.646 1.00 89.38 96 ILE A N 1
ATOM 768 C CA . ILE A 1 96 ? -4.214 5.151 2.274 1.00 89.38 96 ILE A CA 1
ATOM 769 C C . ILE A 1 96 ? -4.550 4.564 0.900 1.00 89.38 96 ILE A C 1
ATOM 771 O O . ILE A 1 96 ? -3.657 4.384 0.078 1.00 89.38 96 ILE A O 1
ATOM 775 N N . ALA 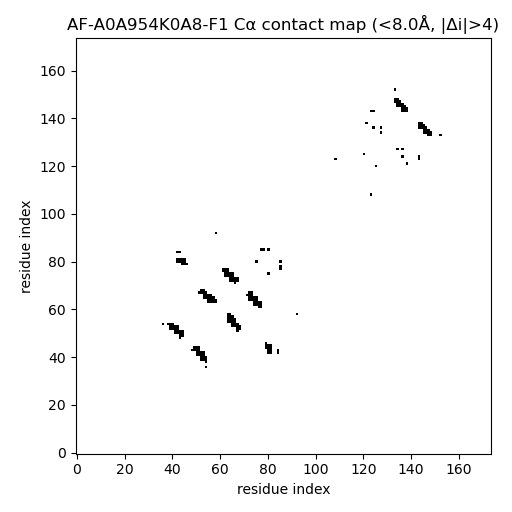A 1 97 ? -5.826 4.290 0.620 1.00 89.69 97 ALA A N 1
ATOM 776 C CA . ALA A 1 97 ? -6.250 3.811 -0.691 1.00 89.69 97 ALA A CA 1
ATOM 777 C C . ALA A 1 97 ? -5.967 4.844 -1.793 1.00 89.69 97 ALA A C 1
ATOM 779 O O . ALA A 1 97 ? -5.486 4.469 -2.860 1.00 89.69 97 ALA A O 1
ATOM 780 N N . ALA A 1 98 ? -6.206 6.133 -1.538 1.00 89.00 98 ALA A N 1
ATOM 781 C CA . ALA A 1 98 ? -5.883 7.207 -2.470 1.00 89.00 98 ALA A CA 1
ATOM 782 C C . ALA A 1 98 ? -4.373 7.276 -2.737 1.00 89.00 98 ALA A C 1
ATOM 784 O O . ALA A 1 98 ? -3.971 7.293 -3.892 1.00 89.00 98 ALA A O 1
ATOM 785 N N . ILE A 1 99 ? -3.534 7.219 -1.701 1.00 85.00 99 ILE A N 1
ATOM 786 C CA . ILE A 1 99 ? -2.068 7.212 -1.845 1.00 85.00 99 ILE A CA 1
ATOM 787 C C . ILE A 1 99 ? -1.591 5.975 -2.617 1.00 85.00 99 ILE A C 1
ATOM 789 O O . ILE A 1 99 ? -0.750 6.082 -3.501 1.00 85.00 99 ILE A O 1
ATOM 793 N N . ASN A 1 100 ? -2.153 4.800 -2.332 1.00 82.38 100 ASN A N 1
ATOM 794 C CA . ASN A 1 100 ? -1.767 3.557 -3.004 1.00 82.38 100 ASN A CA 1
ATOM 795 C C . ASN A 1 100 ? -2.258 3.473 -4.459 1.00 82.38 100 ASN A C 1
ATOM 797 O O . ASN A 1 100 ? -1.726 2.685 -5.237 1.00 82.38 100 ASN A O 1
ATOM 801 N N . THR A 1 101 ? -3.287 4.244 -4.819 1.00 84.69 101 THR A N 1
ATOM 802 C CA . THR A 1 101 ? -3.824 4.328 -6.190 1.00 84.69 101 THR A CA 1
ATOM 803 C C . THR A 1 101 ? -3.315 5.545 -6.954 1.00 84.69 101 THR A C 1
ATOM 805 O O . THR A 1 101 ? -3.467 5.601 -8.174 1.00 84.69 101 THR A O 1
ATOM 808 N N . GLN A 1 102 ? -2.670 6.499 -6.279 1.00 76.56 102 GLN A N 1
ATOM 809 C CA . GLN A 1 102 ? -1.871 7.516 -6.943 1.00 76.56 102 GLN A CA 1
ATOM 810 C C . GLN A 1 102 ? -0.754 6.806 -7.706 1.00 76.56 102 GLN A C 1
ATOM 812 O O . GLN A 1 102 ? 0.026 6.053 -7.125 1.00 76.56 102 GLN A O 1
ATOM 817 N N . SER A 1 103 ? -0.681 7.037 -9.018 1.00 67.25 103 SER A N 1
ATOM 818 C CA . SER A 1 103 ? 0.406 6.537 -9.856 1.00 67.25 103 SER A CA 1
ATOM 819 C C . SER A 1 103 ? 1.738 7.009 -9.270 1.00 67.25 103 SER A C 1
ATOM 821 O O . SER A 1 103 ? 2.135 8.156 -9.464 1.00 67.25 103 SER A O 1
ATOM 823 N N . GLY A 1 104 ? 2.424 6.121 -8.542 1.00 65.81 104 GLY A N 1
ATOM 824 C CA . GLY A 1 104 ? 3.688 6.379 -7.834 1.00 65.81 104 GLY A CA 1
ATOM 825 C C . GLY A 1 104 ? 4.878 6.691 -8.749 1.00 65.81 104 GLY A C 1
ATOM 826 O O . GLY A 1 104 ? 6.014 6.790 -8.300 1.00 65.81 104 GLY A O 1
ATOM 827 N N . TYR A 1 105 ? 4.615 6.860 -10.038 1.00 52.38 105 TYR A N 1
ATOM 828 C CA . TYR A 1 105 ? 5.531 7.328 -11.055 1.00 52.38 105 TYR A CA 1
ATOM 829 C C . TYR A 1 105 ? 4.763 8.295 -11.959 1.00 52.38 105 TYR A C 1
ATOM 831 O O . TYR A 1 105 ? 4.112 7.913 -12.927 1.00 52.38 105 TYR A O 1
ATOM 839 N N . MET A 1 106 ? 4.874 9.590 -11.681 1.00 44.00 106 MET A N 1
ATOM 840 C CA . MET A 1 106 ? 4.889 10.542 -12.782 1.00 44.00 106 MET A CA 1
ATOM 841 C C . MET A 1 106 ? 6.308 10.442 -13.339 1.00 44.00 106 MET A C 1
ATOM 843 O O . MET A 1 106 ? 7.224 11.090 -12.835 1.00 44.00 106 MET A O 1
ATOM 847 N N . LEU A 1 107 ? 6.524 9.577 -14.339 1.00 45.44 107 LEU A N 1
ATOM 848 C CA . LEU A 1 107 ? 7.628 9.835 -15.258 1.00 45.44 107 LEU A CA 1
ATOM 849 C C . LEU A 1 107 ? 7.415 11.283 -15.688 1.00 45.44 107 LEU A C 1
ATOM 851 O O . LEU A 1 107 ? 6.319 11.631 -16.129 1.00 45.44 107 LEU A O 1
ATOM 855 N N . THR A 1 108 ? 8.403 12.147 -15.496 1.00 43.91 108 THR A N 1
ATOM 856 C CA . THR A 1 108 ? 8.366 13.539 -15.947 1.00 43.91 108 THR A CA 1
ATOM 857 C C . THR A 1 108 ? 8.419 13.604 -17.478 1.00 43.91 108 THR A C 1
ATOM 859 O O . THR A 1 108 ? 9.196 14.346 -18.062 1.00 43.91 108 THR A O 1
ATOM 862 N N . ALA A 1 109 ? 7.556 12.860 -18.172 1.00 46.69 109 ALA A N 1
ATOM 863 C CA . ALA A 1 109 ? 7.008 13.316 -19.427 1.00 46.69 109 ALA A CA 1
ATOM 864 C C . ALA A 1 109 ? 6.034 14.435 -19.096 1.00 46.69 109 ALA A C 1
ATOM 866 O O . ALA A 1 109 ? 4.867 14.226 -18.770 1.00 46.69 109 ALA A O 1
ATOM 867 N N . GLN A 1 110 ? 6.591 15.639 -19.128 1.00 44.41 110 GLN A N 1
ATOM 868 C CA . GLN A 1 110 ? 5.916 16.879 -19.455 1.00 44.41 110 GLN A CA 1
ATOM 869 C C . GLN A 1 110 ? 4.528 16.619 -20.055 1.00 44.41 110 GLN A C 1
ATOM 871 O O . GLN A 1 110 ? 4.419 16.081 -21.159 1.00 44.41 110 GLN A O 1
ATOM 876 N N . ARG A 1 111 ? 3.471 17.011 -19.330 1.00 46.00 111 ARG A N 1
ATOM 877 C CA . ARG A 1 111 ? 2.116 17.131 -19.875 1.00 46.00 111 ARG A CA 1
ATOM 878 C C . ARG A 1 111 ? 2.151 18.220 -20.943 1.00 46.00 111 ARG A C 1
ATOM 880 O O . ARG A 1 111 ? 1.808 19.374 -20.702 1.00 46.00 111 ARG A O 1
ATOM 887 N N . GLY A 1 112 ? 2.651 17.860 -22.115 1.00 42.97 112 GLY A N 1
ATOM 888 C CA . GLY A 1 112 ? 2.468 18.625 -23.322 1.00 42.97 112 GLY A CA 1
ATOM 889 C C . GLY A 1 112 ? 1.002 18.498 -23.674 1.00 42.97 112 GLY A C 1
ATOM 890 O O . GLY A 1 112 ? 0.546 17.421 -24.049 1.00 42.97 112 GLY A O 1
ATOM 891 N N . ASN A 1 113 ? 0.260 19.596 -23.556 1.00 48.44 113 ASN A N 1
ATOM 892 C CA . ASN A 1 113 ? -0.905 19.789 -24.404 1.00 48.44 113 ASN A CA 1
ATOM 893 C C . ASN A 1 113 ? -0.405 19.748 -25.851 1.00 48.44 113 ASN A C 1
ATOM 895 O O . ASN A 1 113 ? -0.049 20.764 -26.437 1.00 48.44 113 ASN A O 1
ATOM 899 N N . SER A 1 114 ? -0.321 18.555 -26.408 1.00 45.28 114 SER A N 1
ATOM 900 C CA . SER A 1 114 ? -0.153 18.347 -27.827 1.00 45.28 114 SER A CA 1
ATOM 901 C C . SER A 1 114 ? -1.068 17.199 -28.171 1.00 45.28 114 SER A C 1
ATOM 903 O O . SER A 1 114 ? -0.839 16.073 -27.735 1.00 45.28 114 SER A O 1
ATOM 905 N N . SER A 1 115 ? -2.098 17.497 -28.956 1.00 49.41 115 SER A N 1
ATOM 906 C CA . SER A 1 115 ? -2.702 16.518 -29.844 1.00 49.41 115 SER A CA 1
ATOM 907 C C . SER A 1 115 ? -1.580 15.980 -30.737 1.00 49.41 115 SER A C 1
ATOM 909 O O . SER A 1 115 ? -1.302 16.532 -31.803 1.00 49.41 115 SER A O 1
ATOM 911 N N . LYS A 1 116 ? -0.823 14.997 -30.247 1.00 48.97 116 LYS A N 1
ATOM 912 C CA . LYS A 1 116 ? 0.279 14.418 -30.998 1.00 48.97 116 LYS A CA 1
ATOM 913 C C . LYS A 1 116 ? -0.304 13.341 -31.885 1.00 48.97 116 LYS A C 1
ATOM 915 O O . LYS A 1 116 ? -1.041 12.468 -31.435 1.00 48.97 116 LYS A O 1
ATOM 920 N N . SER A 1 117 ? -0.034 13.505 -33.171 1.00 47.16 117 SER A N 1
ATOM 921 C CA . SER A 1 117 ? -0.495 12.612 -34.213 1.00 47.16 117 SER A CA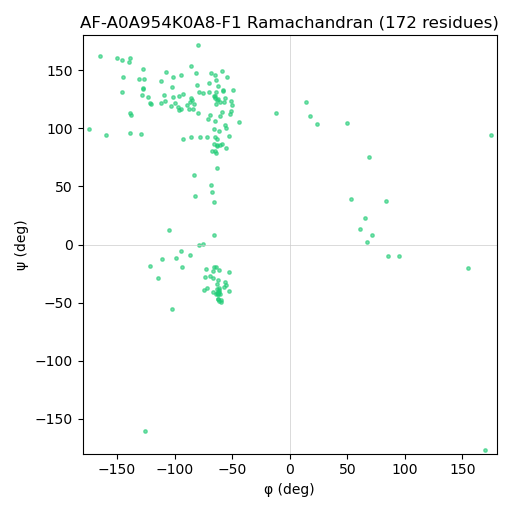 1
ATOM 922 C C . SER A 1 117 ? -0.077 11.177 -33.894 1.00 47.16 117 SER A C 1
ATOM 924 O O . SER A 1 117 ? 0.999 10.921 -33.347 1.00 47.16 117 SER A O 1
ATOM 926 N N . LYS A 1 118 ? -0.957 10.243 -34.241 1.00 49.19 118 LYS A N 1
ATOM 927 C CA . LYS A 1 118 ? -0.722 8.805 -34.207 1.00 49.19 118 LYS A CA 1
ATOM 928 C C . LYS A 1 118 ? 0.456 8.486 -35.144 1.00 49.19 118 LYS A C 1
ATOM 930 O O . LYS A 1 118 ? 0.240 8.241 -36.325 1.00 49.19 118 LYS A O 1
ATOM 935 N N . GLY A 1 119 ? 1.693 8.580 -34.651 1.00 59.78 119 GLY A N 1
ATOM 936 C CA . GLY A 1 119 ? 2.895 8.345 -35.458 1.00 59.78 119 GLY A CA 1
ATOM 937 C C . GLY A 1 119 ? 4.189 9.021 -34.996 1.00 59.78 119 GLY A C 1
ATOM 938 O O . GLY A 1 119 ? 5.256 8.543 -35.372 1.00 59.78 119 GLY A O 1
ATOM 939 N N . ASP A 1 120 ? 4.141 10.075 -34.173 1.00 75.81 120 ASP A N 1
ATOM 940 C CA . ASP A 1 120 ? 5.372 10.745 -33.721 1.00 75.81 120 ASP A CA 1
ATOM 941 C C . ASP A 1 120 ? 6.050 10.009 -32.558 1.00 75.81 120 ASP A C 1
ATOM 943 O O . ASP A 1 120 ? 5.407 9.605 -31.587 1.00 75.81 120 ASP A O 1
ATOM 947 N N . VAL A 1 121 ? 7.379 9.891 -32.634 1.00 79.94 121 VAL A N 1
ATOM 948 C CA . VAL A 1 121 ? 8.210 9.294 -31.581 1.00 79.94 121 VAL A CA 1
ATOM 949 C C . VAL A 1 121 ? 8.136 10.157 -30.303 1.00 79.94 121 VAL A C 1
ATOM 951 O O . VAL A 1 121 ? 8.349 11.376 -30.363 1.00 79.94 121 VAL A O 1
ATOM 954 N N . PRO A 1 122 ? 7.822 9.583 -29.125 1.00 87.69 122 PRO A N 1
ATOM 955 C CA . PRO A 1 122 ? 7.854 10.304 -27.859 1.00 87.69 122 PRO A CA 1
ATOM 956 C C . PRO A 1 122 ? 9.276 10.752 -27.523 1.00 87.69 122 PRO A C 1
ATOM 958 O O . PRO A 1 122 ? 10.216 9.979 -27.676 1.00 87.69 122 PRO A O 1
ATOM 961 N N . ALA A 1 123 ? 9.438 11.954 -26.963 1.00 87.06 123 ALA A N 1
ATOM 962 C CA . ALA A 1 123 ? 10.756 12.462 -26.561 1.00 87.06 123 ALA A CA 1
ATOM 963 C C . ALA A 1 123 ? 11.478 11.519 -25.575 1.00 87.06 123 ALA A C 1
ATOM 965 O O . ALA A 1 123 ? 12.692 11.370 -25.625 1.00 87.06 123 ALA A O 1
ATOM 966 N N . MET A 1 124 ? 10.726 10.810 -24.723 1.00 86.19 124 MET A N 1
ATOM 967 C CA . MET A 1 124 ? 11.281 9.792 -23.824 1.00 86.19 124 MET A CA 1
ATOM 968 C C . MET A 1 124 ? 11.941 8.617 -24.559 1.00 86.19 124 MET A C 1
ATOM 970 O O . MET A 1 124 ? 12.876 8.029 -24.025 1.00 86.19 124 MET A O 1
ATOM 974 N N . ALA A 1 125 ? 11.472 8.260 -25.760 1.00 90.56 125 ALA A N 1
ATOM 975 C CA . ALA A 1 125 ? 12.035 7.155 -26.530 1.00 90.56 125 ALA A CA 1
ATOM 976 C C . ALA A 1 125 ? 13.443 7.483 -27.058 1.00 90.56 125 ALA A C 1
ATOM 978 O O . ALA A 1 125 ? 14.265 6.579 -27.198 1.00 90.56 125 ALA A O 1
ATOM 979 N N . GLU A 1 126 ? 13.766 8.764 -27.280 1.00 89.19 126 GLU A N 1
ATOM 980 C CA . GLU A 1 126 ? 15.097 9.184 -27.739 1.00 89.19 126 GLU A CA 1
ATOM 981 C C . GLU A 1 126 ? 16.200 8.860 -26.723 1.00 89.19 126 GLU A C 1
ATOM 983 O O . GLU A 1 126 ? 17.302 8.473 -27.111 1.00 89.19 126 GLU A O 1
ATOM 988 N N . SER A 1 127 ? 15.893 8.919 -25.423 1.00 92.12 127 SER A N 1
ATOM 989 C CA . SER A 1 127 ? 16.827 8.556 -24.346 1.00 92.12 127 SER A CA 1
ATOM 990 C C . SER A 1 127 ? 17.282 7.095 -24.408 1.00 92.12 127 SER A C 1
ATOM 992 O O . SER A 1 127 ? 18.335 6.754 -23.871 1.00 92.12 127 SER A O 1
ATOM 994 N N . PHE A 1 128 ? 16.512 6.229 -25.074 1.00 91.81 128 PHE A N 1
ATOM 995 C CA . PHE A 1 128 ? 16.817 4.806 -25.217 1.00 91.81 128 PHE A CA 1
ATOM 996 C C . PHE A 1 128 ? 17.560 4.463 -26.512 1.00 91.81 128 PHE A C 1
ATOM 998 O O . PHE A 1 128 ? 18.020 3.332 -26.667 1.00 91.81 128 PHE A O 1
ATOM 1005 N N . LYS A 1 129 ? 17.756 5.437 -27.409 1.00 90.88 129 LYS A N 1
ATOM 1006 C CA . LYS A 1 129 ? 18.474 5.267 -28.680 1.00 90.88 129 LYS A CA 1
ATOM 1007 C C . LYS A 1 129 ? 19.878 4.650 -28.532 1.00 90.88 129 LYS A C 1
ATOM 1009 O O . LYS A 1 129 ? 20.237 3.786 -29.329 1.00 90.88 129 LYS A O 1
ATOM 1014 N N . PRO A 1 130 ? 20.691 4.997 -27.512 1.00 93.56 130 PRO A N 1
ATOM 1015 C CA . PRO A 1 130 ? 21.997 4.357 -27.327 1.00 93.56 130 PRO A CA 1
ATOM 1016 C C . PRO A 1 130 ? 21.925 2.850 -27.025 1.00 93.56 130 PRO A C 1
ATOM 1018 O O . PRO A 1 130 ? 22.916 2.144 -27.201 1.00 93.56 130 PRO A O 1
ATOM 1021 N N . PHE A 1 131 ? 20.768 2.349 -26.581 1.00 91.69 131 PHE A N 1
ATOM 1022 C CA . PHE A 1 131 ? 20.564 0.975 -26.121 1.00 91.69 131 PHE A CA 1
ATOM 1023 C C . PHE A 1 131 ? 19.811 0.096 -27.130 1.00 91.69 131 PHE A C 1
ATOM 1025 O O . PHE A 1 131 ? 19.429 -1.018 -26.785 1.00 91.69 131 PHE A O 1
ATOM 1032 N N . GLU A 1 132 ? 19.640 0.536 -28.382 1.00 90.19 132 GLU A N 1
ATOM 1033 C CA . GLU A 1 132 ? 18.890 -0.183 -29.435 1.00 90.19 132 GLU A CA 1
ATOM 1034 C C . GLU A 1 132 ? 19.338 -1.640 -29.662 1.00 90.19 132 GLU A C 1
ATOM 1036 O O . GLU A 1 132 ? 18.567 -2.469 -30.143 1.00 90.19 132 GLU A O 1
ATOM 1041 N N . LYS A 1 133 ? 20.585 -1.981 -29.311 1.00 90.12 133 LYS A N 1
ATOM 1042 C CA . LYS A 1 133 ? 21.113 -3.351 -29.427 1.00 90.12 133 LYS A CA 1
ATOM 1043 C C . LYS A 1 133 ? 20.569 -4.313 -28.369 1.00 90.12 133 LYS A C 1
ATOM 1045 O O . LYS A 1 133 ? 20.532 -5.516 -28.614 1.00 90.12 133 LYS A O 1
ATOM 1050 N N . VAL A 1 134 ? 20.197 -3.798 -27.199 1.00 90.00 134 VAL A N 1
ATOM 1051 C CA . VAL A 1 134 ? 19.850 -4.591 -26.004 1.00 90.00 134 VAL A CA 1
ATOM 1052 C C . VAL A 1 134 ? 18.433 -4.325 -25.507 1.00 90.00 134 VAL A C 1
ATOM 1054 O O . VAL A 1 134 ? 17.882 -5.143 -24.768 1.00 90.00 134 VAL A O 1
ATOM 1057 N N . ALA A 1 135 ? 17.840 -3.203 -25.913 1.00 91.00 135 ALA A N 1
ATOM 1058 C CA . ALA A 1 135 ? 16.504 -2.780 -25.545 1.00 91.00 135 ALA A CA 1
ATOM 1059 C C . ALA A 1 135 ? 15.683 -2.443 -26.795 1.00 91.00 135 ALA A C 1
ATOM 1061 O O . ALA A 1 135 ? 16.144 -1.727 -27.685 1.00 91.00 135 ALA A O 1
ATOM 1062 N N . LYS A 1 136 ? 14.446 -2.937 -26.845 1.00 92.06 136 LYS A N 1
ATOM 1063 C CA . LYS A 1 136 ? 13.439 -2.529 -27.827 1.00 92.06 136 LYS A CA 1
ATOM 1064 C C . LYS A 1 136 ? 12.469 -1.565 -27.163 1.00 92.06 136 LYS A C 1
ATOM 1066 O O . LYS A 1 136 ? 12.129 -1.714 -25.989 1.00 92.06 136 LYS A O 1
ATOM 1071 N N . VAL A 1 137 ? 12.019 -0.584 -27.934 1.00 92.44 137 VAL A N 1
ATOM 1072 C CA . VAL A 1 137 ? 11.134 0.475 -27.455 1.00 92.44 137 VAL A CA 1
ATOM 1073 C C . VAL A 1 137 ? 9.927 0.565 -28.374 1.00 92.44 137 VAL A C 1
ATOM 1075 O O . VAL A 1 137 ? 10.072 0.655 -29.591 1.00 92.44 137 VAL A O 1
ATOM 1078 N N . ARG A 1 138 ? 8.734 0.540 -27.786 1.00 90.38 138 ARG A N 1
ATOM 1079 C CA . ARG A 1 138 ? 7.452 0.765 -28.470 1.00 90.38 138 ARG A CA 1
ATOM 1080 C C . ARG A 1 138 ? 6.564 1.639 -27.591 1.00 90.38 138 ARG A C 1
ATOM 1082 O O . ARG A 1 138 ? 6.791 1.717 -26.389 1.00 90.38 138 ARG A O 1
ATOM 1089 N N . TRP A 1 139 ? 5.551 2.282 -28.153 1.00 91.31 139 TRP A N 1
ATOM 1090 C CA . TRP A 1 139 ? 4.652 3.155 -27.395 1.00 91.31 139 TRP A CA 1
ATOM 1091 C C . TRP A 1 139 ? 3.224 3.097 -27.931 1.00 91.31 139 TRP A C 1
ATOM 1093 O O . TRP A 1 139 ? 3.004 2.712 -29.082 1.00 91.31 139 TRP A O 1
ATOM 1103 N N . ASP A 1 140 ? 2.277 3.479 -27.083 1.00 84.94 140 ASP A N 1
ATOM 1104 C CA . ASP A 1 140 ? 0.897 3.800 -27.445 1.00 84.94 140 ASP A CA 1
ATOM 1105 C C . ASP A 1 140 ? 0.526 5.210 -26.938 1.00 84.94 140 ASP A C 1
ATOM 1107 O O . ASP A 1 140 ? 1.412 6.046 -26.744 1.00 84.94 140 ASP A O 1
ATOM 1111 N N . GLU A 1 141 ? -0.769 5.513 -26.822 1.00 82.44 141 GLU A N 1
ATOM 1112 C CA . GLU A 1 141 ? -1.260 6.834 -26.401 1.00 82.44 141 GLU A CA 1
ATOM 1113 C C . GLU A 1 141 ? -0.909 7.158 -24.940 1.00 82.44 141 GLU A C 1
ATOM 1115 O O . GLU A 1 141 ? -0.694 8.326 -24.614 1.00 82.44 141 GLU A O 1
ATOM 1120 N N . ASP A 1 142 ? -0.780 6.137 -24.090 1.00 83.25 142 ASP A N 1
ATOM 1121 C CA . ASP A 1 142 ? -0.651 6.288 -22.640 1.00 83.25 142 ASP A CA 1
ATOM 1122 C C . ASP A 1 142 ? 0.722 5.831 -22.117 1.00 83.25 142 ASP A C 1
ATOM 1124 O O . ASP A 1 142 ? 1.213 6.346 -21.108 1.00 83.25 142 ASP A O 1
ATOM 1128 N N . PHE A 1 143 ? 1.368 4.875 -22.794 1.00 84.56 143 PHE A N 1
ATOM 1129 C CA . PHE A 1 143 ? 2.533 4.163 -22.276 1.00 84.56 143 PHE A CA 1
ATOM 1130 C C . PHE A 1 143 ? 3.709 4.101 -23.255 1.00 84.56 143 PHE A C 1
ATOM 1132 O O . PHE A 1 143 ? 3.572 3.870 -24.457 1.00 84.56 143 PHE A O 1
ATOM 1139 N N . LEU A 1 144 ? 4.914 4.211 -22.687 1.00 89.88 144 LEU A N 1
ATOM 1140 C CA . LEU A 1 144 ? 6.171 3.806 -23.311 1.00 89.88 144 LEU A CA 1
ATOM 1141 C C . LEU A 1 144 ? 6.563 2.431 -22.762 1.00 89.88 144 LEU A C 1
ATOM 1143 O O . LEU A 1 144 ? 6.765 2.271 -21.559 1.00 89.88 144 LEU A O 1
ATOM 1147 N N . PHE A 1 145 ? 6.714 1.450 -23.640 1.00 90.38 145 PHE A N 1
ATOM 1148 C CA . PHE A 1 145 ? 7.177 0.114 -23.292 1.00 90.38 145 PHE A CA 1
ATOM 1149 C C . PHE A 1 145 ? 8.648 -0.024 -23.661 1.00 90.38 145 PHE A C 1
ATOM 1151 O O . PHE A 1 145 ? 9.036 0.196 -24.811 1.00 90.38 145 PHE A O 1
ATOM 1158 N N . VAL A 1 146 ? 9.448 -0.433 -22.682 1.00 93.62 146 VAL A N 1
ATOM 1159 C CA . VAL A 1 146 ? 10.874 -0.713 -22.839 1.00 93.62 146 VAL A CA 1
ATOM 1160 C C . VAL A 1 146 ? 11.096 -2.169 -22.460 1.00 93.62 146 VAL A C 1
ATOM 1162 O O . VAL A 1 146 ? 10.780 -2.573 -21.344 1.00 93.62 146 VAL A O 1
ATOM 1165 N N . GLU A 1 147 ? 11.610 -2.965 -23.392 1.00 91.69 147 GLU A N 1
ATOM 1166 C CA . GLU A 1 147 ? 11.823 -4.400 -23.197 1.00 91.69 147 GLU A CA 1
ATOM 1167 C C . GLU A 1 147 ? 13.267 -4.793 -23.512 1.00 91.69 147 GLU A C 1
ATOM 1169 O O . GLU A 1 147 ? 13.875 -4.288 -24.452 1.00 91.69 147 GLU A O 1
ATOM 1174 N N . SER A 1 148 ? 13.817 -5.717 -22.729 1.00 91.31 148 SER A N 1
ATOM 1175 C CA . SER A 1 148 ? 15.136 -6.318 -22.933 1.00 91.31 148 SER A CA 1
ATOM 1176 C C . SER A 1 148 ? 15.053 -7.812 -22.622 1.00 91.31 148 SER A C 1
ATOM 1178 O O . SER A 1 148 ? 14.183 -8.247 -21.870 1.00 91.31 148 SER A O 1
ATOM 1180 N N . ASN A 1 149 ? 15.961 -8.615 -23.175 1.00 88.31 149 ASN A N 1
ATOM 1181 C CA . ASN A 1 149 ? 16.061 -10.045 -22.865 1.00 88.31 149 ASN A CA 1
ATOM 1182 C C . ASN A 1 149 ? 16.693 -10.324 -21.484 1.00 88.31 149 ASN A C 1
ATOM 1184 O O . ASN A 1 149 ? 16.873 -11.486 -21.129 1.00 88.31 149 ASN A O 1
ATOM 1188 N N . GLY A 1 150 ? 17.058 -9.278 -20.730 1.00 86.94 150 GLY A N 1
ATOM 1189 C CA . GLY A 1 150 ? 17.629 -9.385 -19.385 1.00 86.94 150 GLY A CA 1
ATOM 1190 C C . GLY A 1 150 ? 19.060 -9.924 -19.350 1.00 86.94 150 GLY A C 1
ATOM 1191 O O . GLY A 1 150 ? 19.577 -10.198 -18.269 1.00 86.94 150 GLY A O 1
ATOM 1192 N N . MET A 1 151 ? 19.705 -10.079 -20.509 1.00 88.25 151 MET A N 1
ATOM 1193 C CA . MET A 1 151 ? 21.065 -10.598 -20.601 1.00 88.25 151 MET A CA 1
ATOM 1194 C C . MET A 1 151 ? 22.081 -9.448 -20.597 1.00 88.25 151 MET A C 1
ATOM 1196 O O . MET A 1 151 ? 21.946 -8.523 -21.399 1.00 88.25 151 MET A O 1
ATOM 1200 N N . PRO A 1 152 ? 23.116 -9.492 -19.741 1.00 85.38 152 PRO A N 1
ATOM 1201 C CA . PRO A 1 152 ? 24.158 -8.468 -19.728 1.00 85.38 152 PRO A CA 1
ATOM 1202 C C . PRO A 1 152 ? 24.938 -8.400 -21.050 1.00 85.38 152 PRO A C 1
ATOM 1204 O O . PRO A 1 152 ? 25.370 -9.429 -21.568 1.00 85.38 152 PRO A O 1
ATOM 1207 N N . ASP A 1 153 ? 25.195 -7.186 -21.555 1.00 84.44 153 ASP A N 1
ATOM 1208 C CA . ASP A 1 153 ? 26.063 -6.923 -22.725 1.00 84.44 153 ASP A CA 1
ATOM 1209 C C . ASP A 1 153 ? 27.550 -6.879 -22.333 1.00 84.44 153 ASP A C 1
ATOM 1211 O O . ASP A 1 153 ? 28.337 -6.014 -22.712 1.00 84.44 153 ASP A O 1
ATOM 1215 N N . HIS A 1 154 ? 27.930 -7.807 -21.466 1.00 85.94 154 HIS A N 1
ATOM 1216 C CA . HIS A 1 154 ? 29.306 -8.085 -21.114 1.00 85.94 154 HIS A CA 1
ATOM 1217 C C . HIS A 1 154 ? 29.419 -9.556 -20.741 1.00 85.94 154 HIS A C 1
ATOM 1219 O O . HIS A 1 154 ? 28.444 -10.233 -20.411 1.00 85.94 154 HIS A O 1
ATOM 1225 N N . LYS A 1 155 ? 30.644 -10.076 -20.776 1.00 86.31 155 LYS A N 1
ATOM 1226 C CA . LYS A 1 155 ? 30.887 -11.456 -20.370 1.00 86.31 155 LYS A CA 1
ATOM 1227 C C . LYS A 1 155 ? 30.526 -11.616 -18.894 1.00 86.31 155 LYS A C 1
ATOM 1229 O O . LYS A 1 155 ? 31.041 -10.893 -18.041 1.00 86.31 155 LYS A O 1
ATOM 1234 N N . MET A 1 156 ? 29.650 -12.570 -18.611 1.00 85.12 156 MET A N 1
ATOM 1235 C CA . MET A 1 156 ? 29.376 -13.018 -17.252 1.00 85.12 156 MET A CA 1
ATOM 1236 C C . MET A 1 156 ? 30.449 -14.017 -16.825 1.00 85.12 156 MET A C 1
ATOM 1238 O O . MET A 1 156 ? 30.972 -14.766 -17.650 1.00 85.12 156 MET A O 1
ATOM 1242 N N . MET A 1 157 ? 30.770 -14.028 -15.531 1.00 83.31 157 MET A N 1
ATOM 1243 C CA . MET A 1 157 ? 31.670 -15.014 -14.918 1.00 83.31 157 MET A CA 1
ATOM 1244 C C . MET A 1 157 ? 33.136 -14.962 -15.400 1.00 83.31 157 MET A C 1
ATOM 1246 O O . MET A 1 157 ? 33.861 -15.948 -15.275 1.00 83.31 157 MET A O 1
ATOM 1250 N N . VAL A 1 158 ? 33.613 -13.822 -15.927 1.00 84.06 158 VAL A N 1
ATOM 1251 C CA . VAL A 1 158 ? 35.039 -13.650 -16.275 1.00 84.06 158 VAL A CA 1
ATOM 1252 C C . VAL A 1 158 ? 35.891 -13.745 -15.010 1.00 84.06 158 VAL A C 1
ATOM 1254 O O . VAL A 1 158 ? 35.681 -12.996 -14.063 1.00 84.06 158 VAL A O 1
ATOM 1257 N N . GLY A 1 159 ? 36.865 -14.657 -15.009 1.00 84.94 159 GLY A N 1
ATOM 1258 C CA . GLY A 1 159 ? 37.766 -14.885 -13.873 1.00 84.94 159 GLY A CA 1
ATOM 1259 C C . GLY A 1 159 ? 37.331 -16.008 -12.929 1.00 84.94 159 GLY A C 1
ATOM 1260 O O . GLY A 1 159 ? 38.137 -16.444 -12.113 1.00 84.94 159 GLY A O 1
ATOM 1261 N N . ILE A 1 160 ? 36.117 -16.546 -13.077 1.00 80.25 160 ILE A N 1
ATOM 1262 C CA . ILE A 1 160 ? 35.711 -17.781 -12.398 1.00 80.25 160 ILE A CA 1
ATOM 1263 C C . ILE A 1 160 ? 36.164 -18.951 -13.273 1.00 80.25 160 ILE A C 1
ATOM 1265 O O . ILE A 1 160 ? 35.490 -19.345 -14.220 1.00 80.25 160 ILE A O 1
ATOM 1269 N N . THR A 1 161 ? 37.360 -19.464 -12.991 1.00 79.56 161 THR A N 1
ATOM 1270 C CA . THR A 1 161 ? 37.964 -20.595 -13.719 1.00 79.56 161 THR A CA 1
ATOM 1271 C C . THR A 1 161 ? 37.686 -21.941 -13.060 1.00 79.56 161 THR A C 1
ATOM 1273 O O . THR A 1 161 ? 37.778 -22.976 -13.716 1.00 79.56 161 THR A O 1
ATOM 1276 N N . ALA A 1 162 ? 37.317 -21.932 -11.780 1.00 82.12 162 ALA A N 1
ATOM 1277 C CA . ALA A 1 162 ? 36.892 -23.104 -11.040 1.00 82.12 162 ALA A CA 1
ATOM 1278 C C . ALA A 1 162 ? 35.819 -22.705 -10.028 1.00 82.12 162 ALA A C 1
ATOM 1280 O O . ALA A 1 162 ? 35.980 -21.756 -9.261 1.00 82.12 162 ALA A O 1
ATOM 1281 N N . TRP A 1 163 ? 34.731 -23.462 -10.015 1.00 76.69 163 TRP A N 1
ATOM 1282 C CA . TRP A 1 163 ? 33.799 -23.459 -8.903 1.00 76.69 163 TRP A CA 1
ATOM 1283 C C . TRP A 1 163 ? 34.309 -24.454 -7.879 1.00 76.69 163 TRP A C 1
ATOM 1285 O O . TRP A 1 163 ? 34.557 -25.610 -8.223 1.00 76.69 163 TRP A O 1
ATOM 1295 N N . GLN A 1 164 ? 34.470 -24.020 -6.631 1.00 80.19 164 GLN A N 1
ATOM 1296 C CA . GLN A 1 164 ? 34.687 -24.990 -5.570 1.00 80.19 164 GLN A CA 1
ATOM 1297 C C . GLN A 1 164 ? 33.426 -25.836 -5.445 1.00 80.19 164 GLN A C 1
ATOM 1299 O O . GLN A 1 164 ? 32.317 -25.308 -5.337 1.00 80.19 164 GLN A O 1
ATOM 1304 N N . GLN A 1 165 ? 33.602 -27.152 -5.513 1.00 82.12 165 GLN A N 1
ATOM 1305 C CA . GLN A 1 165 ? 32.510 -28.094 -5.357 1.00 82.12 165 GLN A CA 1
ATOM 1306 C C . GLN A 1 165 ? 31.851 -27.868 -3.995 1.00 82.12 165 GLN A C 1
ATOM 1308 O O . GLN A 1 165 ? 32.529 -27.797 -2.969 1.00 82.12 165 GLN A O 1
ATOM 1313 N N . GLN A 1 166 ? 30.522 -27.795 -3.975 1.00 77.06 166 GLN A N 1
ATOM 1314 C CA . GLN A 1 166 ? 29.785 -27.918 -2.728 1.00 77.06 166 GLN A CA 1
ATOM 1315 C C . GLN A 1 166 ? 30.001 -29.339 -2.204 1.00 77.06 166 GLN A C 1
ATOM 1317 O O . GLN A 1 166 ? 29.484 -30.306 -2.764 1.00 77.06 166 GLN A O 1
ATOM 1322 N N . VAL A 1 167 ? 30.813 -29.474 -1.158 1.00 83.25 167 VAL A N 1
ATOM 1323 C CA . VAL A 1 167 ? 31.007 -30.750 -0.471 1.00 83.25 167 VAL A CA 1
ATOM 1324 C C . VAL A 1 167 ? 29.855 -30.908 0.521 1.00 83.25 167 VAL A C 1
ATOM 1326 O O . VAL A 1 167 ? 29.693 -30.038 1.382 1.00 83.25 167 VAL A O 1
ATOM 1329 N N . PRO A 1 168 ? 29.036 -31.973 0.422 1.00 82.00 168 PRO A N 1
ATOM 1330 C CA . PRO A 1 168 ? 28.031 -32.259 1.431 1.00 82.00 168 PRO A CA 1
ATOM 1331 C C . PRO A 1 168 ? 28.711 -32.398 2.790 1.00 82.00 168 PRO A C 1
ATOM 1333 O O . PRO A 1 168 ? 29.612 -33.221 2.960 1.00 82.00 168 PRO A O 1
ATOM 1336 N N . LEU A 1 169 ? 28.290 -31.589 3.758 1.00 83.19 169 LEU A N 1
ATOM 1337 C CA . LEU A 1 169 ? 28.699 -31.800 5.137 1.00 83.19 169 LEU A CA 1
ATOM 1338 C C . LEU A 1 169 ? 27.894 -32.991 5.675 1.00 83.19 169 LEU A C 1
ATOM 1340 O O . LEU A 1 169 ? 26.675 -33.016 5.479 1.00 83.19 169 LEU A O 1
ATOM 1344 N N . PRO A 1 170 ? 28.534 -33.992 6.306 1.00 83.81 170 PRO A N 1
ATOM 1345 C CA . PRO A 1 170 ? 27.809 -35.114 6.884 1.00 83.81 170 PRO A CA 1
ATOM 1346 C C . PRO A 1 170 ? 26.810 -34.592 7.924 1.00 83.81 170 PRO A C 1
ATOM 1348 O O . PRO A 1 170 ? 27.201 -34.022 8.942 1.00 83.81 170 PRO A O 1
ATOM 1351 N N . GLN A 1 171 ? 25.517 -34.763 7.640 1.00 79.19 171 GLN A N 1
ATOM 1352 C CA . GLN A 1 171 ? 24.425 -34.414 8.543 1.00 79.19 171 GLN A CA 1
ATOM 1353 C C . GLN A 1 171 ? 23.981 -35.670 9.292 1.00 79.19 171 GLN A C 1
ATOM 1355 O O . GLN A 1 171 ? 23.522 -36.634 8.679 1.00 79.19 171 GLN A O 1
ATOM 1360 N N . ASN A 1 172 ? 24.111 -35.658 10.618 1.00 79.06 172 ASN A N 1
ATOM 1361 C CA . ASN A 1 172 ? 23.501 -36.683 11.457 1.00 79.06 172 ASN A CA 1
ATOM 1362 C C . ASN A 1 172 ? 22.019 -36.348 11.630 1.00 79.06 172 ASN A C 1
ATOM 1364 O O . ASN A 1 172 ? 21.683 -35.345 12.257 1.00 79.06 172 ASN A O 1
ATOM 1368 N N . TYR A 1 173 ? 21.153 -37.187 11.071 1.00 72.00 173 TYR A N 1
ATOM 1369 C CA . TYR A 1 173 ? 19.720 -37.165 11.339 1.00 72.00 173 TYR A CA 1
ATOM 1370 C C . TYR A 1 173 ? 19.449 -38.150 12.477 1.00 72.00 173 TYR A C 1
ATOM 1372 O O . TYR A 1 173 ? 19.261 -39.342 12.228 1.00 72.00 173 TYR A O 1
ATOM 1380 N N . THR A 1 174 ? 19.493 -37.659 13.713 1.00 71.50 174 THR A N 1
ATOM 1381 C CA . THR A 1 174 ? 19.068 -38.409 14.902 1.00 71.50 174 THR A CA 1
ATOM 1382 C C . THR A 1 174 ? 17.992 -37.625 15.624 1.00 71.50 174 THR A C 1
ATOM 1384 O O . THR A 1 174 ? 18.165 -36.392 15.745 1.00 71.50 174 THR A O 1
#

Radius of gyration: 32.46 Å; Cα contacts (8 Å, |Δi|>4): 114; chains: 1; bounding box: 64×77×91 Å

Nearest PDB structures (foldseek):
  2hbp-assembly1_A  TM=9.038E-01  e=1.078E-03  Saccharomyces cerevisiae
  2xk0-assembly1_A  TM=6.628E-01  e=9.563E-02  Drosophila melanogaster
  5h53-assembly1_A  TM=6.231E-01  e=8.471E-02  Oryctolagus cuniculus
  7uwz-assembly1_A  TM=6.109E-01  e=1.553E-01  synthetic construct
  3jbh-assembly1_A-1  TM=5.980E-01  e=3.216E+00  Aphonopelma

pLDDT: mean 75.5, std 20.64, range [34.47, 96.44]

Secondary structure (DSSP, 8-stat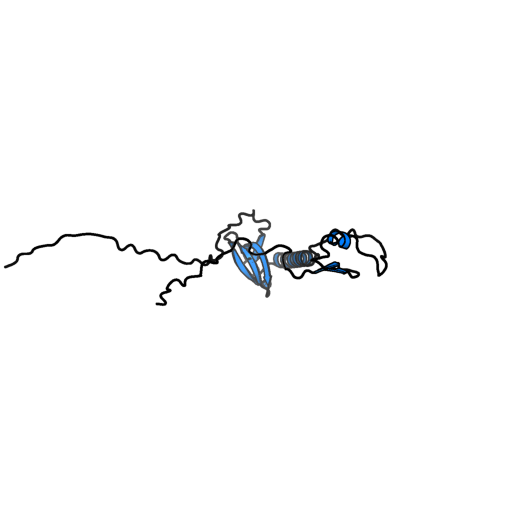e):
--------------------------S----------TT-EEEEBTTT--EEEEEEEEEETTEEEEEETTS-EEEEEGGGB-HHHHHHHHHHHHHHHHHHHS-S-------------TTPPPHHHHTTGGGTTTEEEEE-SS-EEEEE----SS-TTTT---PPP-PPP-----

Solvent-accessible surface area (backbone atoms only — not comparable to full-atom values): 11858 Å² total; per-residue (Å²): 142,87,82,88,84,88,81,82,89,78,91,76,80,83,73,77,71,75,69,81,74,81,68,70,74,61,84,73,67,82,72,72,70,79,54,78,71,81,65,65,42,81,44,42,30,61,89,77,69,47,74,45,59,27,26,84,72,51,76,55,96,65,27,37,32,30,33,31,89,88,67,51,73,46,76,40,54,48,87,47,36,30,70,71,54,46,53,50,49,53,52,51,51,50,49,52,51,50,60,72,66,43,73,93,66,75,67,86,70,71,87,63,96,57,95,68,62,98,81,69,83,56,75,75,59,60,76,48,56,91,39,59,92,62,36,52,77,53,72,65,98,87,49,79,47,78,47,60,88,83,70,72,99,57,85,77,68,77,87,66,86,70,78,82,75,87,73,83,74,91,76,86,90,124

Sequence (174 aa):
MTKSIARTLLLTFVILSVQPFTIAHDGVDDHFHTSPVANVRTWTITESGATIEGTFVTMKDRRVHIRQTDGLIRPVTIDRLAESDQRWIDERTREIAAINTQSGYMLTAQRGNSSKSKGDVPAMAESFKPFEKVAKVRWDEDFLFVESNGMPDHKMMVGITAWQQQVPLPQNYT

Mean predicted aligned error: 19.39 Å

Foldseek 3Di:
DDDDDDDDDDDDDPPPPPDPPPPPPPPPPPPPPPPVQPAWDWWAFPVPRDTATFHFDDADPQWTWGQGPVRDTDTDRLVRTDPVVNVVRVVVVVVVVVVVPPPPDPPPPPPPPDPDDPDDDRPVVVVCVVVVVFWDWDDDPPDIDIDGPPDDPDDPPVPCPDDDDPDDDDDDDD